Protein AF-A0A948TA63-F1 (afdb_monomer_lite)

pLDDT: mean 78.33, std 11.43, range [40.72, 92.06]

Structure (mmCIF, N/CA/C/O backbone):
data_AF-A0A948TA63-F1
#
_entry.id   AF-A0A948TA63-F1
#
loop_
_atom_site.group_PDB
_atom_site.id
_atom_site.type_symbol
_atom_site.label_atom_id
_atom_site.label_alt_id
_atom_site.label_comp_id
_atom_site.label_asym_id
_atom_site.label_entity_id
_atom_site.label_seq_id
_atom_site.pdbx_PDB_ins_code
_atom_site.Cartn_x
_atom_site.Cartn_y
_atom_site.Cartn_z
_atom_site.occupancy
_atom_site.B_iso_or_equiv
_atom_site.auth_seq_id
_atom_site.auth_comp_id
_atom_site.auth_asym_id
_atom_site.auth_atom_id
_atom_site.pdbx_PDB_model_num
ATOM 1 N N . MET A 1 1 ? 4.843 5.520 15.148 1.00 54.94 1 MET A N 1
ATOM 2 C CA . MET A 1 1 ? 3.672 6.401 14.958 1.00 54.94 1 MET A CA 1
ATOM 3 C C . MET A 1 1 ? 2.862 6.077 13.689 1.00 54.94 1 MET A C 1
ATOM 5 O O . MET A 1 1 ? 1.712 6.472 13.648 1.00 54.94 1 MET A O 1
ATOM 9 N N . LEU A 1 2 ? 3.352 5.255 12.740 1.00 51.22 2 LEU A N 1
ATOM 10 C CA . LEU A 1 2 ? 2.590 4.851 11.536 1.00 51.22 2 LEU A CA 1
ATOM 11 C C . LEU A 1 2 ? 1.465 3.828 11.750 1.00 51.22 2 LEU A C 1
ATOM 13 O O . LEU A 1 2 ? 0.447 3.886 11.081 1.00 51.22 2 LEU A O 1
ATOM 17 N N . ILE A 1 3 ? 1.640 2.884 12.682 1.00 57.97 3 ILE A N 1
ATOM 18 C CA . ILE A 1 3 ? 0.683 1.779 12.895 1.00 57.97 3 ILE A CA 1
ATOM 19 C C . ILE A 1 3 ? -0.722 2.293 13.243 1.00 57.97 3 ILE A C 1
ATOM 21 O O . ILE A 1 3 ? -1.698 1.632 12.927 1.00 57.97 3 ILE A O 1
ATOM 25 N N . LYS A 1 4 ? -0.831 3.487 13.842 1.00 62.72 4 LYS A N 1
ATOM 26 C CA . LYS A 1 4 ? -2.121 4.119 14.160 1.00 62.72 4 LYS A CA 1
ATOM 27 C C . LYS A 1 4 ? -2.878 4.620 12.924 1.00 62.72 4 LYS A C 1
ATOM 29 O O . LYS A 1 4 ? -4.079 4.824 13.015 1.00 62.72 4 LYS A O 1
ATOM 34 N N . LEU A 1 5 ? -2.178 4.849 11.810 1.00 64.00 5 LEU A N 1
ATOM 35 C CA . LEU A 1 5 ? -2.773 5.236 10.528 1.00 64.00 5 LEU A CA 1
ATOM 36 C C . LEU A 1 5 ? -3.209 4.015 9.715 1.00 64.00 5 LEU A C 1
ATOM 38 O O . LEU A 1 5 ? -4.001 4.149 8.787 1.00 64.00 5 LEU A O 1
ATOM 42 N N . LEU A 1 6 ? -2.677 2.833 10.041 1.00 70.38 6 LEU A N 1
ATOM 43 C CA . LEU A 1 6 ? -3.008 1.617 9.319 1.00 70.38 6 LEU A CA 1
ATOM 44 C C . LEU A 1 6 ? -4.368 1.097 9.794 1.00 70.38 6 LEU A C 1
ATOM 46 O O . LEU A 1 6 ? -4.608 1.041 11.004 1.00 70.38 6 LEU A O 1
ATOM 50 N N . PRO A 1 7 ? -5.268 0.707 8.878 1.00 73.94 7 PRO A N 1
ATOM 51 C CA . PRO A 1 7 ? -6.604 0.310 9.280 1.00 73.94 7 PRO A CA 1
ATOM 52 C C . PRO A 1 7 ? -6.560 -0.982 10.101 1.00 73.94 7 PRO A C 1
ATOM 54 O O . PRO A 1 7 ? -6.032 -2.001 9.658 1.00 73.94 7 PRO A O 1
ATOM 57 N N . LEU A 1 8 ? -7.169 -0.958 11.286 1.00 80.38 8 LEU A N 1
ATOM 58 C CA . LEU A 1 8 ? -7.402 -2.146 12.115 1.00 80.38 8 LEU A CA 1
ATOM 59 C C . LEU A 1 8 ? -8.660 -2.887 11.635 1.00 80.38 8 LEU A C 1
ATOM 61 O O . LEU A 1 8 ? -9.595 -3.118 12.395 1.00 80.38 8 LEU A O 1
ATOM 65 N N . LYS A 1 9 ? -8.713 -3.169 10.334 1.00 83.31 9 LYS A N 1
ATOM 66 C CA . LYS A 1 9 ? -9.773 -3.931 9.670 1.00 83.31 9 LYS A CA 1
ATOM 67 C C . LYS A 1 9 ? -9.141 -4.922 8.700 1.00 83.31 9 LYS A C 1
ATOM 69 O O . LYS A 1 9 ? -7.957 -4.814 8.379 1.00 83.31 9 LYS A O 1
ATOM 74 N N . LYS A 1 10 ? -9.956 -5.846 8.196 1.00 86.44 10 LYS A N 1
ATOM 75 C CA . LYS A 1 10 ? -9.545 -6.808 7.174 1.00 86.44 10 LYS A CA 1
ATOM 76 C C . LYS A 1 10 ? -9.020 -6.088 5.930 1.00 86.44 10 LYS A C 1
ATOM 78 O O . LYS A 1 10 ? -9.750 -5.315 5.313 1.00 86.44 10 LYS A O 1
ATOM 83 N N . ILE A 1 11 ? -7.759 -6.347 5.592 1.00 84.75 11 ILE A N 1
ATOM 84 C CA . ILE A 1 11 ? -7.071 -5.810 4.411 1.00 84.75 11 ILE A CA 1
ATOM 85 C C . ILE A 1 11 ? -6.296 -6.945 3.746 1.00 84.75 11 ILE A C 1
ATOM 87 O O . ILE A 1 11 ? -5.701 -7.783 4.428 1.00 84.75 11 ILE A O 1
ATOM 91 N N . GLU A 1 12 ? -6.285 -6.955 2.417 1.00 87.69 12 GLU A N 1
ATOM 92 C CA . GLU A 1 12 ? -5.332 -7.728 1.626 1.00 87.69 12 GLU A CA 1
ATOM 93 C C . GLU A 1 12 ? -4.192 -6.811 1.174 1.00 87.69 12 GLU A C 1
ATOM 95 O O . GLU A 1 12 ? -4.414 -5.789 0.531 1.00 87.69 12 GLU A O 1
ATOM 100 N N . ILE A 1 13 ? -2.966 -7.157 1.556 1.00 85.81 13 ILE A N 1
ATOM 101 C CA . ILE A 1 13 ? -1.748 -6.442 1.190 1.00 85.81 13 ILE A CA 1
ATOM 102 C C . ILE A 1 13 ? -1.028 -7.288 0.148 1.00 85.81 13 ILE A C 1
ATOM 104 O O . ILE A 1 13 ? -0.431 -8.321 0.468 1.00 85.81 13 ILE A O 1
ATOM 108 N N . THR A 1 14 ? -1.078 -6.842 -1.103 1.00 86.62 14 THR A N 1
ATOM 109 C CA . THR A 1 14 ? -0.329 -7.479 -2.188 1.00 86.62 14 THR A CA 1
ATOM 110 C C . THR A 1 14 ? 1.021 -6.791 -2.357 1.00 86.62 14 THR A C 1
ATOM 112 O O . THR A 1 14 ? 1.098 -5.565 -2.331 1.00 86.62 14 THR A O 1
ATOM 115 N N . TYR A 1 15 ? 2.096 -7.563 -2.509 1.00 84.38 15 TYR A N 1
ATOM 116 C CA . TYR A 1 15 ? 3.456 -7.036 -2.629 1.00 84.38 15 TYR A CA 1
ATOM 117 C C . TYR A 1 15 ? 4.255 -7.745 -3.721 1.00 84.38 15 TYR A C 1
ATOM 119 O O . TYR A 1 15 ? 3.969 -8.887 -4.077 1.00 84.38 15 TYR A O 1
ATOM 127 N N . GLN A 1 16 ? 5.271 -7.059 -4.249 1.00 84.88 16 GLN A N 1
ATOM 128 C CA . GLN A 1 16 ? 6.157 -7.626 -5.260 1.00 84.88 16 GLN A CA 1
ATOM 129 C C . GLN A 1 16 ? 6.866 -8.876 -4.728 1.00 84.88 16 GLN A C 1
ATOM 131 O O . GLN A 1 16 ? 7.492 -8.853 -3.668 1.00 84.88 16 GLN A O 1
ATOM 136 N N . ARG A 1 17 ? 6.825 -9.977 -5.478 1.00 84.00 17 ARG A N 1
ATOM 137 C CA . ARG A 1 17 ? 7.527 -11.207 -5.105 1.00 84.00 17 ARG A CA 1
ATOM 138 C C . ARG A 1 17 ? 9.004 -10.916 -4.830 1.00 84.00 17 ARG A C 1
ATOM 140 O O . ARG A 1 17 ? 9.667 -10.226 -5.600 1.00 84.00 17 ARG A O 1
ATOM 147 N N . ASN A 1 18 ? 9.511 -11.476 -3.733 1.00 85.25 18 ASN A N 1
ATOM 148 C CA . ASN A 1 18 ? 10.875 -11.286 -3.227 1.00 85.25 18 ASN A CA 1
ATOM 149 C C . ASN A 1 18 ? 11.222 -9.862 -2.742 1.00 85.25 18 ASN A C 1
ATOM 151 O O . ASN A 1 18 ? 12.386 -9.618 -2.435 1.00 85.25 18 ASN A O 1
ATOM 155 N N . SER A 1 19 ? 10.264 -8.930 -2.626 1.00 83.94 19 SER A N 1
ATOM 156 C CA . SER A 1 19 ? 10.540 -7.592 -2.067 1.00 83.94 19 SER A CA 1
ATOM 157 C C . SER A 1 19 ? 10.633 -7.569 -0.538 1.00 83.94 19 SER A C 1
ATOM 159 O O . SER A 1 19 ? 11.299 -6.704 0.027 1.00 83.94 19 SER A O 1
ATOM 161 N N . PHE A 1 20 ? 10.004 -8.537 0.134 1.00 86.12 20 PHE A N 1
ATOM 162 C CA . PHE A 1 20 ? 10.060 -8.706 1.584 1.00 86.12 20 PHE A CA 1
ATOM 163 C C . PHE A 1 20 ? 10.591 -10.085 1.960 1.00 86.12 20 PHE A C 1
ATOM 165 O O . PHE A 1 20 ? 10.260 -11.091 1.329 1.00 86.12 20 PHE A O 1
ATOM 172 N N . SER A 1 21 ? 11.362 -10.141 3.045 1.00 90.06 21 SER A N 1
ATOM 173 C CA . SER A 1 21 ? 11.724 -11.397 3.695 1.00 90.06 21 SER A CA 1
ATOM 174 C C . SER A 1 21 ? 10.572 -11.941 4.543 1.00 90.06 21 SER A C 1
ATOM 176 O O . SER A 1 21 ? 9.709 -11.197 5.019 1.00 90.06 21 SER A O 1
ATOM 178 N N . GLU A 1 22 ? 10.590 -13.246 4.815 1.00 88.25 22 GLU A N 1
ATOM 179 C CA . GLU A 1 22 ? 9.593 -13.897 5.674 1.00 88.25 22 GLU A CA 1
ATOM 180 C C . GLU A 1 22 ? 9.528 -13.259 7.075 1.00 88.25 22 GLU A C 1
ATOM 182 O O . GLU A 1 22 ? 8.449 -13.045 7.630 1.00 88.25 22 GLU A O 1
ATOM 187 N N . GLN A 1 23 ? 10.678 -12.852 7.623 1.00 92.06 23 GLN A N 1
ATOM 188 C CA . GLN A 1 23 ? 10.751 -12.155 8.909 1.00 92.06 23 GLN A CA 1
ATOM 189 C C . GLN A 1 23 ? 10.028 -10.801 8.882 1.00 92.06 23 GLN A C 1
ATOM 191 O O . GLN A 1 23 ? 9.344 -10.446 9.847 1.00 92.06 23 GLN A O 1
ATOM 196 N N . GLN A 1 24 ? 10.151 -10.042 7.787 1.00 89.44 24 GLN A N 1
ATOM 197 C CA . GLN A 1 24 ? 9.449 -8.766 7.625 1.00 89.44 24 GLN A CA 1
ATOM 198 C C . GLN A 1 24 ? 7.936 -8.981 7.528 1.00 89.44 24 GLN A C 1
ATOM 200 O O . GLN A 1 24 ? 7.185 -8.295 8.223 1.00 89.44 24 GLN A O 1
ATOM 205 N N . ILE A 1 25 ? 7.494 -9.974 6.751 1.00 89.12 25 ILE A N 1
ATOM 206 C CA . ILE A 1 25 ? 6.074 -10.333 6.636 1.00 89.12 25 ILE A CA 1
ATOM 207 C C . ILE A 1 25 ? 5.505 -10.760 7.992 1.00 89.12 25 ILE A C 1
ATOM 209 O O . ILE A 1 25 ? 4.458 -10.262 8.401 1.00 89.12 25 ILE A O 1
ATOM 213 N N . ASN A 1 26 ? 6.207 -11.609 8.743 1.00 90.06 26 ASN A N 1
ATOM 214 C CA . ASN A 1 26 ? 5.758 -12.046 10.067 1.00 90.06 26 ASN A CA 1
ATOM 215 C C . ASN A 1 26 ? 5.659 -10.874 11.057 1.00 90.06 26 ASN A C 1
ATOM 217 O O . ASN A 1 26 ? 4.688 -10.765 11.811 1.00 90.06 26 ASN A O 1
ATOM 221 N N . LYS A 1 27 ? 6.611 -9.933 11.006 1.00 89.81 27 LYS A N 1
ATOM 222 C CA . LYS A 1 27 ? 6.550 -8.699 11.800 1.00 89.81 27 LYS A CA 1
ATOM 223 C C . LYS A 1 27 ? 5.338 -7.838 11.436 1.00 89.81 27 LYS A C 1
ATOM 225 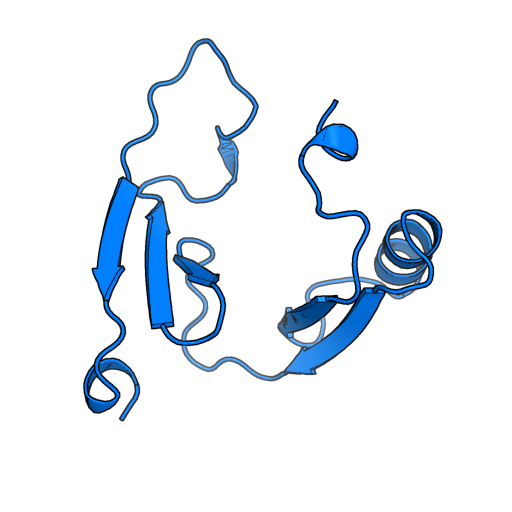O O . LYS A 1 27 ? 4.737 -7.259 12.341 1.00 89.81 27 LYS A O 1
ATOM 230 N N . LEU A 1 28 ? 4.962 -7.758 10.160 1.00 85.94 28 LEU A N 1
ATOM 231 C CA . LEU A 1 28 ? 3.774 -7.023 9.717 1.00 85.94 28 LEU A CA 1
ATOM 232 C C . LEU A 1 28 ? 2.474 -7.737 10.115 1.00 85.94 28 LEU A C 1
ATOM 234 O O . LEU A 1 28 ? 1.594 -7.091 10.676 1.00 85.94 28 LEU A O 1
ATOM 238 N N . LYS A 1 29 ? 2.389 -9.063 9.949 1.00 87.25 29 LYS A N 1
ATOM 239 C CA . LYS A 1 29 ? 1.253 -9.886 10.411 1.00 87.25 29 LYS A CA 1
ATOM 240 C C . LYS A 1 29 ? 0.990 -9.726 11.909 1.00 87.25 29 LYS A C 1
ATOM 242 O O . LYS A 1 29 ? -0.156 -9.632 12.328 1.00 87.25 29 LYS A O 1
ATOM 247 N N . SER A 1 30 ? 2.043 -9.598 12.722 1.00 89.00 30 SER A N 1
ATOM 248 C CA . SER A 1 30 ? 1.890 -9.350 14.165 1.00 89.00 30 SER A CA 1
ATOM 249 C C . SER A 1 30 ? 1.229 -8.008 14.521 1.00 89.00 30 SER A C 1
ATOM 251 O O . SER A 1 30 ? 0.891 -7.791 15.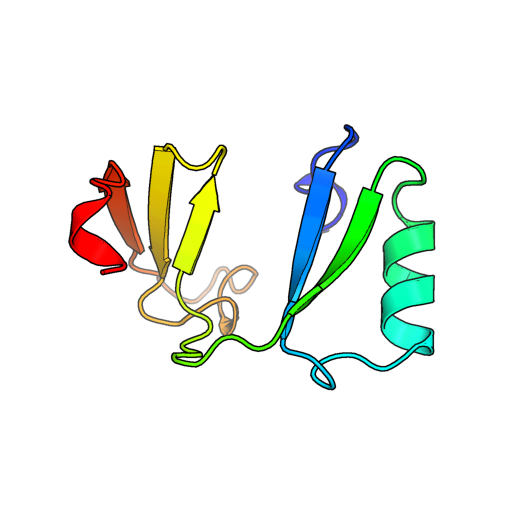682 1.00 89.00 30 SER A O 1
ATOM 253 N N . LYS A 1 31 ? 1.066 -7.081 13.562 1.00 86.38 31 LYS A N 1
ATOM 254 C CA . LYS A 1 31 ? 0.428 -5.778 13.809 1.00 86.38 31 LYS A CA 1
ATOM 255 C C . LYS A 1 31 ? -1.092 -5.845 13.772 1.00 86.38 31 LYS A C 1
ATOM 257 O O . LYS A 1 31 ? -1.723 -5.102 14.516 1.00 86.38 31 LYS A O 1
ATOM 262 N N . CYS A 1 32 ? -1.660 -6.714 12.942 1.00 87.38 32 CYS A N 1
ATOM 263 C CA . CYS A 1 32 ? -3.096 -6.942 12.864 1.00 87.38 32 CYS A CA 1
ATOM 264 C C . CYS A 1 32 ? -3.354 -8.336 12.281 1.00 87.38 32 CYS A C 1
ATOM 266 O O . CYS A 1 32 ? -2.918 -8.634 11.170 1.00 87.38 32 CYS A O 1
ATOM 268 N N . ALA A 1 33 ? -4.071 -9.177 13.030 1.00 87.00 33 ALA A N 1
ATOM 269 C CA . ALA A 1 33 ? -4.367 -10.551 12.622 1.00 87.00 33 ALA A CA 1
ATOM 270 C C . ALA A 1 33 ? -5.308 -10.629 11.406 1.00 87.00 33 ALA A C 1
ATOM 272 O O . ALA A 1 33 ? -5.289 -11.623 10.686 1.00 87.00 33 ALA A O 1
ATOM 273 N N . ASP A 1 34 ? -6.088 -9.574 11.153 1.00 88.44 34 ASP A N 1
ATOM 274 C CA . ASP A 1 34 ? -7.022 -9.504 10.026 1.00 88.44 34 ASP A CA 1
ATOM 275 C C . ASP A 1 34 ? -6.342 -9.133 8.698 1.00 88.44 34 ASP A C 1
ATOM 277 O O . ASP A 1 34 ? -6.997 -9.080 7.653 1.00 88.44 34 ASP A O 1
ATOM 281 N N . TRP A 1 35 ? -5.037 -8.846 8.713 1.00 91.12 35 TRP A N 1
ATOM 282 C CA . TRP A 1 35 ? -4.287 -8.556 7.498 1.00 91.12 35 TRP A CA 1
ATOM 283 C C . TRP A 1 35 ? -3.833 -9.839 6.813 1.00 91.12 35 TRP A C 1
ATOM 285 O O . TRP A 1 35 ? -3.201 -10.716 7.405 1.00 91.12 35 TRP A O 1
ATOM 295 N N . THR A 1 36 ? -4.098 -9.904 5.517 1.00 91.38 36 THR A N 1
ATOM 296 C CA . THR A 1 36 ? -3.642 -10.979 4.638 1.00 91.38 36 THR A CA 1
ATOM 297 C C . THR A 1 36 ? -2.559 -10.445 3.712 1.00 91.38 36 THR A C 1
ATOM 299 O O . THR A 1 36 ? -2.583 -9.280 3.330 1.00 91.38 36 THR A O 1
ATOM 302 N N . PHE A 1 37 ? -1.570 -11.280 3.400 1.00 90.62 37 PHE A N 1
ATOM 303 C CA . PHE A 1 37 ? -0.416 -10.898 2.590 1.00 90.62 37 PHE A CA 1
ATOM 304 C C . PHE A 1 37 ? -0.307 -11.852 1.412 1.00 90.62 37 PHE A C 1
ATOM 306 O O . PHE A 1 37 ? -0.303 -13.068 1.618 1.00 90.62 37 PHE A O 1
ATOM 313 N N . LYS A 1 38 ? -0.198 -11.301 0.206 1.00 90.25 38 LYS A N 1
ATOM 314 C CA . LYS A 1 38 ? -0.118 -12.056 -1.044 1.00 90.25 38 LYS A CA 1
ATOM 315 C C . LYS A 1 38 ? 1.053 -11.547 -1.871 1.00 90.25 38 LYS A C 1
ATOM 317 O O . LYS A 1 38 ? 1.191 -10.343 -2.070 1.00 90.25 38 LYS A O 1
ATOM 322 N N . ASP A 1 39 ? 1.904 -12.445 -2.344 1.00 88.50 39 ASP A N 1
ATOM 323 C CA . ASP A 1 39 ? 2.945 -12.072 -3.290 1.00 88.50 39 ASP A CA 1
ATOM 324 C C . ASP A 1 39 ? 2.369 -12.014 -4.712 1.00 88.50 39 ASP A C 1
ATOM 326 O O . ASP A 1 39 ? 1.488 -12.788 -5.090 1.00 88.50 39 ASP A O 1
ATOM 330 N N . ASN A 1 40 ? 2.860 -11.078 -5.516 1.00 83.75 40 ASN A N 1
ATOM 331 C CA . ASN A 1 40 ? 2.514 -10.976 -6.926 1.00 83.75 40 ASN A CA 1
ATOM 332 C C . ASN A 1 40 ? 3.724 -10.515 -7.746 1.00 83.75 40 ASN A C 1
ATOM 334 O O . ASN A 1 40 ? 4.636 -9.879 -7.222 1.00 83.75 40 ASN A O 1
ATOM 338 N N . ASN A 1 41 ? 3.741 -10.841 -9.037 1.00 81.25 41 ASN A N 1
ATOM 339 C CA . ASN A 1 41 ? 4.729 -10.319 -9.976 1.00 81.25 41 ASN A CA 1
ATOM 340 C C . ASN A 1 41 ? 4.122 -9.119 -10.699 1.00 81.25 41 ASN A C 1
ATOM 342 O O . ASN A 1 41 ? 3.441 -9.274 -11.709 1.00 81.25 41 ASN A O 1
ATOM 346 N N . PHE A 1 42 ? 4.377 -7.927 -10.183 1.00 71.31 42 PHE A N 1
ATOM 347 C CA . PHE A 1 42 ? 4.042 -6.689 -10.862 1.00 71.31 42 PHE A CA 1
ATOM 348 C C . PHE A 1 42 ? 5.110 -6.401 -11.923 1.00 71.31 42 PHE A C 1
ATOM 350 O O . PHE A 1 42 ? 6.310 -6.395 -11.638 1.00 71.31 42 PHE A O 1
ATOM 357 N N . THR A 1 43 ? 4.674 -6.216 -13.167 1.00 64.88 43 THR A N 1
ATOM 358 C CA . THR A 1 43 ? 5.551 -5.966 -14.320 1.00 64.88 43 THR A CA 1
ATOM 359 C C . THR A 1 43 ? 6.010 -4.513 -14.414 1.00 64.88 43 THR A C 1
ATOM 361 O O . THR A 1 43 ? 6.993 -4.252 -15.098 1.00 64.88 43 THR A O 1
ATOM 364 N N . ASP A 1 44 ? 5.349 -3.593 -13.701 1.00 59.78 44 ASP A N 1
ATOM 365 C CA . ASP A 1 44 ? 5.638 -2.157 -13.731 1.00 59.78 44 ASP A CA 1
ATOM 366 C C . ASP A 1 44 ? 5.688 -1.580 -12.302 1.00 59.78 44 ASP A C 1
ATOM 368 O O . ASP A 1 44 ? 4.720 -1.053 -11.744 1.00 59.78 44 ASP A O 1
ATOM 372 N N . ASN A 1 45 ? 6.832 -1.794 -11.647 1.00 54.47 45 ASN A N 1
ATOM 373 C CA . ASN A 1 45 ? 7.062 -1.419 -10.255 1.00 54.47 45 ASN A CA 1
ATOM 374 C C . ASN A 1 45 ? 7.648 -0.018 -10.159 1.00 54.47 45 ASN A C 1
ATOM 376 O O . ASN A 1 45 ? 8.862 0.183 -10.094 1.00 54.47 45 ASN A O 1
ATOM 380 N N . HIS A 1 46 ? 6.766 0.964 -10.079 1.00 56.91 46 HIS A N 1
ATOM 381 C CA . HIS A 1 46 ? 7.112 2.223 -9.450 1.00 56.91 46 HIS A CA 1
ATOM 382 C C . HIS A 1 46 ? 6.367 2.303 -8.117 1.00 56.91 46 HIS A C 1
ATOM 384 O O . HIS A 1 46 ? 5.142 2.340 -8.117 1.00 56.91 46 HIS A O 1
ATOM 390 N N . ASP A 1 47 ? 7.105 2.372 -6.999 1.00 61.47 47 ASP A N 1
ATOM 391 C CA . ASP A 1 47 ? 6.626 2.413 -5.594 1.00 61.47 47 ASP A CA 1
ATOM 392 C C . ASP A 1 47 ? 5.831 3.687 -5.230 1.00 61.47 47 ASP A C 1
ATOM 394 O O . ASP A 1 47 ? 5.891 4.212 -4.115 1.00 61.47 47 ASP A O 1
ATOM 398 N N . ARG A 1 48 ? 5.148 4.268 -6.211 1.00 68.69 48 ARG A N 1
ATOM 399 C CA . ARG A 1 48 ? 4.590 5.610 -6.161 1.00 68.69 48 ARG A CA 1
ATOM 400 C C . ARG A 1 48 ? 3.078 5.621 -6.106 1.00 68.69 48 ARG A C 1
ATOM 402 O O . ARG A 1 48 ? 2.556 6.698 -5.890 1.00 68.69 48 ARG A O 1
ATOM 409 N N . TYR A 1 49 ? 2.371 4.509 -6.282 1.00 74.69 49 TYR A N 1
ATOM 410 C CA . TYR A 1 49 ? 0.909 4.529 -6.295 1.00 74.69 49 TYR A CA 1
ATOM 411 C C . TYR A 1 49 ? 0.286 3.691 -5.173 1.00 74.69 49 TYR A C 1
ATOM 413 O O . TYR A 1 49 ? 0.799 2.644 -4.784 1.00 74.69 49 TYR A O 1
ATOM 421 N N . LEU A 1 50 ? -0.826 4.189 -4.634 1.00 77.44 50 LEU A N 1
ATOM 422 C CA . LEU A 1 50 ? -1.702 3.513 -3.684 1.00 77.44 50 LEU A CA 1
ATOM 423 C C . LEU A 1 50 ? -3.072 3.343 -4.341 1.00 77.44 50 LEU A C 1
ATOM 425 O O . LEU A 1 50 ? -3.700 4.336 -4.703 1.00 77.44 50 LEU A O 1
ATOM 429 N N . ILE A 1 51 ? -3.535 2.100 -4.457 1.00 76.62 51 ILE A N 1
ATOM 430 C CA . ILE A 1 51 ? -4.885 1.774 -4.926 1.00 76.62 51 ILE A CA 1
ATOM 431 C C . ILE A 1 51 ? -5.771 1.518 -3.708 1.00 76.62 51 ILE A C 1
ATOM 433 O O . ILE A 1 51 ? -5.426 0.716 -2.840 1.00 76.62 51 ILE A O 1
ATOM 437 N N . ILE A 1 52 ? -6.903 2.216 -3.633 1.00 76.31 52 ILE A N 1
ATOM 438 C CA . ILE A 1 52 ? -7.888 2.091 -2.558 1.00 76.31 52 ILE A CA 1
ATOM 439 C C . ILE A 1 52 ? -9.187 1.552 -3.152 1.00 76.31 52 ILE A C 1
ATOM 441 O O . ILE A 1 52 ? -9.780 2.175 -4.038 1.00 76.31 52 ILE A O 1
ATOM 445 N N . ASP A 1 53 ? -9.615 0.396 -2.639 1.00 75.88 53 ASP A N 1
ATOM 446 C CA . ASP A 1 53 ? -10.862 -0.293 -2.996 1.00 75.88 53 ASP A CA 1
ATOM 447 C C . ASP A 1 53 ? -11.054 -0.480 -4.515 1.00 75.88 53 ASP A C 1
ATOM 449 O O . ASP A 1 53 ? -12.177 -0.404 -5.003 1.00 75.88 53 ASP A O 1
ATOM 453 N N . ASP A 1 54 ? -9.962 -0.653 -5.272 1.00 73.69 54 ASP A N 1
ATOM 454 C CA . ASP A 1 54 ? -9.931 -0.752 -6.745 1.00 73.69 54 ASP A CA 1
ATOM 455 C C . ASP A 1 54 ? -10.611 0.412 -7.498 1.00 73.69 54 ASP A C 1
ATOM 457 O O . ASP A 1 54 ? -10.890 0.314 -8.693 1.00 73.69 54 ASP A O 1
ATOM 461 N N . ASN A 1 55 ? -10.860 1.534 -6.815 1.00 77.44 55 ASN A N 1
ATOM 462 C CA . ASN A 1 55 ? -11.629 2.666 -7.338 1.00 77.44 55 ASN A CA 1
ATOM 463 C C . ASN A 1 55 ? -10.822 3.965 -7.387 1.00 77.44 55 ASN A C 1
ATOM 465 O O . ASN A 1 55 ? -11.070 4.815 -8.243 1.00 77.44 55 ASN A O 1
ATOM 469 N N . VAL A 1 56 ? -9.882 4.147 -6.458 1.00 81.81 56 VAL A N 1
ATOM 470 C CA . VAL A 1 56 ? -9.096 5.378 -6.328 1.00 81.81 56 VAL A CA 1
ATOM 471 C C . VAL A 1 56 ? -7.615 5.048 -6.389 1.00 81.81 56 VAL A C 1
ATOM 473 O O . VAL A 1 56 ? -7.134 4.203 -5.639 1.00 81.81 56 VAL A O 1
ATOM 476 N N . GLU A 1 57 ? -6.893 5.759 -7.244 1.00 84.38 57 GLU A N 1
ATOM 477 C CA . GLU A 1 57 ? -5.439 5.732 -7.333 1.00 84.38 57 GLU A CA 1
ATOM 478 C C . GLU A 1 57 ? -4.866 7.033 -6.760 1.00 84.38 57 GLU A C 1
ATOM 480 O O . GLU A 1 57 ? -5.294 8.136 -7.113 1.00 84.38 57 GLU A O 1
ATOM 485 N N . ILE A 1 58 ? -3.876 6.913 -5.877 1.00 84.12 58 ILE A N 1
ATOM 486 C CA . ILE A 1 58 ? -3.102 8.038 -5.351 1.00 84.12 58 ILE A CA 1
ATOM 487 C C . ILE A 1 58 ? -1.645 7.858 -5.757 1.00 84.12 58 ILE A C 1
ATOM 489 O O . ILE A 1 58 ? -0.994 6.939 -5.274 1.00 84.12 58 ILE A O 1
ATOM 493 N N . ILE A 1 59 ? -1.118 8.755 -6.590 1.00 84.06 59 ILE A N 1
ATOM 494 C CA . ILE A 1 59 ? 0.280 8.748 -7.037 1.00 84.06 59 ILE A CA 1
ATOM 495 C C . ILE A 1 59 ? 1.084 9.766 -6.225 1.00 84.06 59 ILE A C 1
ATOM 497 O O . ILE A 1 59 ? 0.849 10.965 -6.330 1.00 84.06 59 ILE A O 1
ATOM 501 N N . LEU A 1 60 ? 2.065 9.304 -5.460 1.00 83.50 60 LEU A N 1
ATOM 502 C CA . LEU A 1 60 ? 3.037 10.083 -4.700 1.00 83.50 60 LEU A CA 1
ATOM 503 C C . LEU A 1 60 ? 4.271 10.373 -5.564 1.00 83.50 60 LEU A C 1
ATOM 505 O O . LEU A 1 60 ? 4.970 9.454 -5.996 1.00 83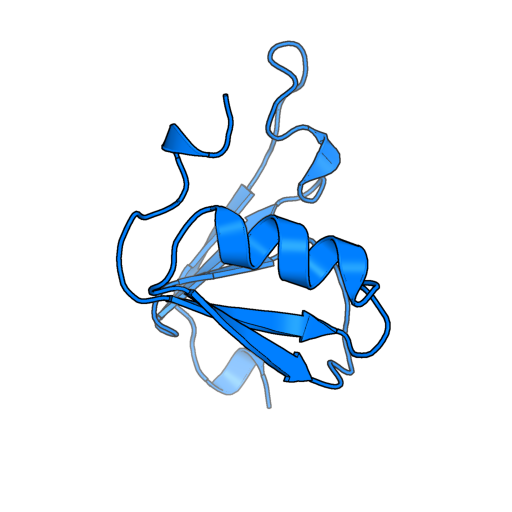.50 60 LEU A O 1
ATOM 509 N N . THR A 1 61 ? 4.597 11.647 -5.788 1.00 78.81 61 THR A N 1
ATOM 510 C CA . THR A 1 61 ? 5.723 12.028 -6.665 1.00 78.81 61 THR A CA 1
ATOM 511 C C . THR A 1 61 ? 7.079 11.543 -6.145 1.00 78.81 61 THR A C 1
ATOM 513 O O . THR A 1 61 ? 7.953 11.199 -6.940 1.00 78.81 61 THR A O 1
ATOM 516 N N . SER A 1 62 ? 7.234 11.454 -4.822 1.00 73.50 62 SER A N 1
ATOM 517 C CA . SER A 1 62 ? 8.439 11.003 -4.114 1.00 73.50 62 SER A CA 1
ATOM 518 C C . SER A 1 62 ? 8.328 9.589 -3.518 1.00 73.50 62 SER A C 1
ATOM 520 O O . SER A 1 62 ? 9.211 9.163 -2.769 1.00 73.50 62 SER A O 1
ATOM 522 N N . GLY A 1 63 ? 7.259 8.849 -3.839 1.00 74.56 63 GLY A N 1
ATOM 523 C C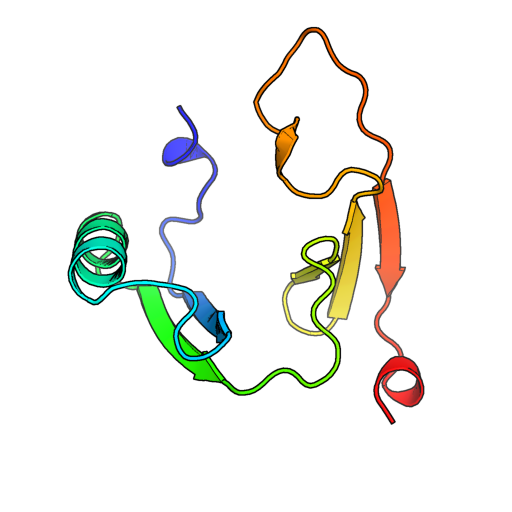A . GLY A 1 63 ? 6.948 7.570 -3.193 1.00 74.56 63 GLY A CA 1
ATOM 524 C C . GLY A 1 63 ? 6.667 7.730 -1.694 1.00 74.56 63 GLY A C 1
ATOM 525 O O . GLY A 1 63 ? 6.218 8.779 -1.236 1.00 74.56 63 GLY A O 1
ATOM 526 N N . PHE A 1 64 ? 6.948 6.691 -0.904 1.00 75.50 64 PHE A N 1
ATOM 527 C CA . PHE A 1 64 ? 6.690 6.689 0.546 1.00 75.50 64 PHE A CA 1
ATOM 528 C C . PHE A 1 64 ? 7.829 7.274 1.402 1.00 75.50 64 PHE A C 1
ATOM 530 O O . PHE A 1 64 ? 7.702 7.354 2.625 1.00 75.50 64 PHE A O 1
ATOM 537 N N . SER A 1 65 ? 8.938 7.695 0.788 1.00 72.38 65 SER A N 1
ATOM 538 C CA . SER A 1 65 ? 10.175 8.083 1.484 1.00 72.38 65 SER A CA 1
ATOM 539 C C . SER A 1 65 ? 9.999 9.245 2.464 1.00 72.38 65 SER A C 1
ATOM 541 O O . SER A 1 65 ? 10.579 9.230 3.547 1.00 72.38 65 SER A O 1
ATOM 543 N N . TYR A 1 66 ? 9.176 10.235 2.110 1.00 76.56 66 TYR A N 1
ATOM 544 C CA . TYR A 1 66 ? 8.971 11.443 2.919 1.00 76.56 66 TYR A CA 1
ATOM 545 C C . TYR A 1 66 ? 7.651 11.445 3.691 1.00 76.56 66 TYR A C 1
ATOM 547 O O . TYR A 1 66 ? 7.309 12.446 4.308 1.00 76.56 66 TYR A O 1
ATOM 555 N N . LEU A 1 67 ? 6.922 10.321 3.727 1.00 75.38 67 LEU A N 1
ATOM 556 C CA . LEU A 1 67 ? 5.601 10.261 4.367 1.00 75.38 67 LEU A CA 1
ATOM 557 C C . LEU A 1 67 ? 5.637 10.596 5.875 1.00 75.38 67 LEU A C 1
ATOM 559 O O . LEU A 1 67 ? 4.614 10.945 6.453 1.00 75.38 67 LEU A O 1
ATOM 563 N N . ASN A 1 68 ? 6.810 10.475 6.511 1.00 71.56 68 ASN A N 1
ATOM 564 C CA . ASN A 1 68 ? 7.033 10.775 7.932 1.00 71.56 68 ASN A CA 1
ATOM 565 C C . ASN A 1 68 ? 7.988 11.946 8.182 1.00 71.56 68 ASN A C 1
ATOM 567 O O . ASN A 1 68 ? 8.385 12.159 9.328 1.00 71.56 68 ASN A O 1
ATOM 571 N N . ASP A 1 69 ? 8.407 12.655 7.136 1.00 79.56 69 ASP A N 1
ATOM 572 C CA . ASP A 1 69 ? 9.326 13.780 7.262 1.00 79.56 69 ASP A CA 1
ATOM 573 C C . ASP A 1 69 ? 8.539 15.091 7.210 1.00 79.56 69 ASP A C 1
ATOM 575 O O . ASP A 1 69 ? 8.179 15.580 6.144 1.00 79.56 69 ASP A O 1
ATOM 579 N N . PHE A 1 70 ? 8.284 15.676 8.382 1.00 82.44 70 PHE A N 1
ATOM 580 C CA . PHE A 1 70 ? 7.538 16.933 8.512 1.00 82.44 70 PHE A CA 1
ATOM 581 C C . PHE A 1 70 ? 8.291 18.161 7.976 1.00 82.44 70 PHE A C 1
ATOM 583 O O . PHE A 1 70 ? 7.737 19.256 7.970 1.00 82.44 70 PHE A O 1
ATOM 590 N N . THR A 1 71 ? 9.550 18.004 7.559 1.00 88.56 71 THR A N 1
ATOM 591 C CA . THR A 1 71 ? 10.360 19.081 6.970 1.00 88.56 71 THR A CA 1
ATOM 592 C C . THR A 1 71 ? 10.322 19.084 5.444 1.00 88.56 71 THR A C 1
ATOM 594 O O . THR A 1 71 ? 10.837 20.010 4.816 1.00 88.56 71 THR A O 1
ATOM 597 N N . LYS A 1 72 ? 9.740 18.045 4.835 1.00 82.06 72 LYS A N 1
ATOM 598 C CA . LYS A 1 72 ? 9.679 17.863 3.387 1.00 82.06 72 LYS A CA 1
ATOM 599 C C . LYS A 1 72 ? 8.246 17.985 2.905 1.00 82.06 72 LYS A C 1
ATOM 601 O O . LYS A 1 72 ? 7.319 17.446 3.500 1.00 82.06 72 LYS A O 1
ATOM 606 N N . GLU A 1 73 ? 8.078 18.667 1.784 1.00 82.75 73 GLU A N 1
ATOM 607 C CA . GLU A 1 73 ? 6.806 18.680 1.079 1.00 82.75 73 GLU A CA 1
ATOM 608 C C . GLU A 1 73 ? 6.655 17.399 0.255 1.00 82.75 73 GLU A C 1
ATOM 610 O O . GLU A 1 73 ? 7.618 16.881 -0.321 1.00 82.75 73 GLU A O 1
ATOM 615 N N . ILE A 1 74 ? 5.426 16.894 0.188 1.00 81.50 74 ILE A N 1
ATOM 616 C CA . ILE A 1 74 ? 5.047 15.811 -0.714 1.00 81.50 74 ILE A CA 1
ATOM 617 C C . ILE A 1 74 ? 3.972 16.320 -1.664 1.00 81.50 74 ILE A C 1
ATOM 619 O O . ILE A 1 74 ? 3.0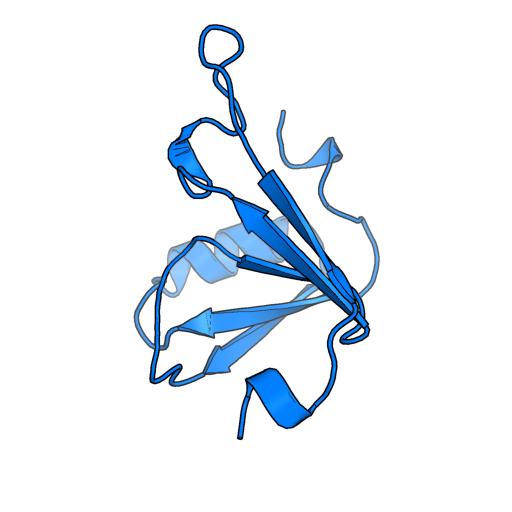37 17.010 -1.260 1.00 81.50 74 ILE A O 1
ATOM 623 N N . THR A 1 75 ? 4.092 15.960 -2.935 1.00 84.81 75 THR A N 1
ATOM 624 C CA . THR A 1 75 ? 3.044 16.199 -3.926 1.00 84.81 75 THR A CA 1
ATOM 625 C C . THR A 1 75 ? 2.421 14.864 -4.288 1.00 84.81 75 THR A C 1
ATOM 627 O O . THR A 1 75 ? 3.120 13.858 -4.435 1.00 84.81 75 THR A O 1
ATOM 630 N N . TYR A 1 76 ? 1.102 14.850 -4.432 1.00 86.31 76 TYR A N 1
ATOM 631 C CA . TYR A 1 76 ? 0.375 13.665 -4.848 1.00 86.31 76 TYR A CA 1
ATOM 632 C C . TYR A 1 76 ? -0.705 14.008 -5.868 1.00 86.31 76 TYR A C 1
ATOM 634 O O . TYR A 1 76 ? -1.184 15.140 -5.932 1.00 86.31 76 TYR A O 1
ATOM 642 N N . ILE A 1 77 ? -1.074 13.020 -6.675 1.00 84.94 77 ILE A N 1
ATOM 643 C CA . ILE A 1 77 ? -2.169 13.100 -7.637 1.00 84.94 77 ILE A CA 1
ATOM 644 C C . ILE A 1 77 ? -3.216 12.072 -7.227 1.00 84.94 77 ILE A C 1
ATOM 646 O O . ILE A 1 77 ? -2.865 10.923 -6.987 1.00 84.94 77 ILE A O 1
ATOM 650 N N . VAL A 1 78 ? -4.486 12.472 -7.166 1.00 87.00 78 VAL A N 1
ATOM 651 C CA . VAL A 1 78 ? -5.618 11.566 -6.912 1.00 87.00 78 VAL A CA 1
ATOM 652 C C . VAL A 1 78 ? -6.410 11.398 -8.198 1.00 87.00 78 VAL A C 1
ATOM 654 O O . VAL A 1 78 ? -6.731 12.389 -8.856 1.00 87.00 78 VAL A O 1
ATOM 657 N N . ARG A 1 79 ? -6.712 10.153 -8.565 1.00 87.00 79 ARG A N 1
ATOM 658 C CA . ARG A 1 79 ? -7.450 9.807 -9.783 1.00 87.00 79 ARG A CA 1
ATOM 659 C C . ARG A 1 79 ? -8.450 8.698 -9.491 1.00 87.00 79 ARG A C 1
ATOM 661 O O . ARG A 1 79 ? -8.223 7.864 -8.619 1.00 87.00 79 ARG A O 1
ATOM 668 N N . LEU A 1 80 ? -9.554 8.690 -10.230 1.00 86.00 80 LEU A N 1
ATOM 669 C CA . LEU A 1 80 ? -10.431 7.526 -10.282 1.00 86.00 80 LEU A CA 1
ATOM 670 C C . LEU A 1 80 ? -9.818 6.502 -11.236 1.00 86.00 80 LEU A C 1
ATOM 672 O O . LEU A 1 80 ? -9.328 6.873 -12.306 1.00 86.00 80 LEU A O 1
ATOM 676 N N . ILE A 1 81 ? -9.853 5.235 -10.837 1.00 79.81 81 ILE A N 1
ATOM 677 C CA . ILE A 1 81 ? -9.383 4.139 -11.676 1.00 79.81 81 ILE A CA 1
ATOM 678 C C . ILE A 1 81 ? -10.420 3.898 -12.769 1.00 79.81 81 ILE A C 1
ATOM 680 O O . ILE A 1 81 ? -11.549 3.484 -12.507 1.00 79.81 81 ILE A O 1
ATOM 684 N N . ASP A 1 82 ? -10.011 4.146 -14.008 1.00 74.56 82 ASP A N 1
ATOM 685 C CA . ASP A 1 82 ? -10.697 3.657 -15.197 1.00 74.56 82 ASP A CA 1
ATOM 686 C C . ASP A 1 82 ? -9.915 2.437 -15.696 1.00 74.56 82 ASP A C 1
ATOM 688 O O . ASP A 1 82 ? -8.694 2.506 -15.856 1.00 74.56 82 ASP A O 1
ATOM 692 N N . ARG A 1 83 ? -10.591 1.300 -15.915 1.00 61.44 83 ARG A N 1
ATOM 693 C CA . ARG A 1 83 ? -9.955 -0.001 -16.220 1.00 61.44 83 ARG A CA 1
ATOM 694 C C . ARG A 1 83 ? -9.057 0.022 -17.464 1.00 61.44 83 ARG A C 1
ATOM 696 O O . ARG A 1 83 ? -8.252 -0.885 -17.637 1.00 61.44 83 ARG A O 1
ATOM 703 N N . HIS A 1 84 ? -9.163 1.058 -18.291 1.00 58.03 84 HIS A N 1
ATOM 704 C CA . HIS A 1 84 ? -8.282 1.309 -19.431 1.00 58.03 84 HIS A CA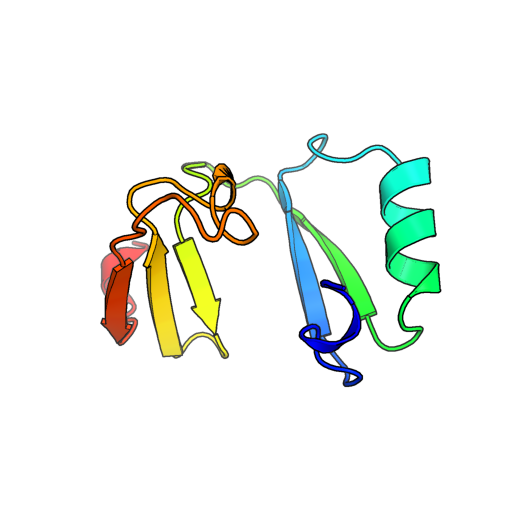 1
ATOM 705 C C . HIS A 1 84 ? -6.834 1.666 -19.047 1.00 58.03 84 HIS A C 1
ATOM 707 O O . HIS A 1 84 ? -5.966 1.629 -19.907 1.00 58.03 84 HIS A O 1
ATOM 713 N N . GLN A 1 85 ? -6.552 2.021 -17.788 1.00 55.09 85 GLN A N 1
ATOM 714 C CA . GLN A 1 85 ? -5.209 2.424 -17.338 1.00 55.09 85 GLN A CA 1
ATOM 715 C C . GLN A 1 85 ? -4.253 1.244 -17.085 1.00 55.09 85 GLN A C 1
ATOM 717 O O . GLN A 1 85 ? -3.054 1.464 -16.944 1.00 55.09 85 GLN A O 1
ATOM 722 N N . PHE A 1 86 ? -4.765 0.009 -17.040 1.00 50.69 86 PHE A N 1
ATOM 723 C CA . PHE A 1 86 ? -3.995 -1.203 -16.716 1.00 50.69 86 PHE A CA 1
ATOM 724 C C . PHE A 1 86 ? -4.070 -2.293 -17.806 1.00 50.69 86 PHE A C 1
ATOM 726 O O . PHE A 1 86 ? -3.700 -3.438 -17.539 1.00 50.69 86 PHE A O 1
ATOM 733 N N . MET A 1 87 ? -4.586 -1.962 -18.999 1.00 40.72 87 MET A N 1
ATOM 734 C CA . MET A 1 87 ? -4.633 -2.844 -20.178 1.00 40.72 87 MET A CA 1
ATOM 735 C C . MET A 1 87 ? -3.529 -2.522 -21.180 1.00 40.72 87 MET A C 1
ATOM 737 O O . MET A 1 87 ? -3.209 -1.323 -21.334 1.00 40.72 87 MET A O 1
#

Radius of gyration: 14.34 Å; chains: 1; bounding box: 23×33×35 Å

Secondary structure (DSSP, 8-state):
--TTTS-SS-EEEEEETTSS-HHHHHHHHTT-TTEEEEEE--SS--TTEEEETTTEEEEETTTTTTTT-TTS---EEEEE--GGGG-

Sequence (87 aa):
MLIKLLPLKKIEITYQRNSFSEQQINKLKSKCADWTFKDNNFTDNHDRYLIIDDNVEIILTSGFSYLNDFTKEITYIVRLIDRHQFM

Organism: NCBI:txid2838732

Foldseek 3Di:
DCLVVDDLAQDEAEDEPPPDDPVRVVVVCVSHVNYHYHYDHDPDDDLFWDQDPVFKIKGKPVHCPCVPPPVDDIDIDIDTDDVVVPD